Protein AF-A0A4V2UPB2-F1 (afdb_monomer_lite)

Organism: NCBI:txid1773489

Foldseek 3Di:
DPLPDFPLVVLVVQLVVLVVLLVVLVVVLVVLVVVLVVVLVVLDPPPDPVSVVVNVVSVVVSVVVNVVSPSVVSVVSNVLSVVLSVLVVVLLVLLQPDQDLVSSLVVNCVVLCPDPPPPDDDPQLSVLSSQLSVLSNCCNPNDVDSVSSVSNVVSSVSNCVVCVVVVNRD

Sequence (170 aa):
MQKDRHLIQELKDELDWASGETEYVERQLQEIEEGFMARMSELGEDPSSASHIDLEKLNREKRDKQAAHRLNELYALQHRAARRYALLSRAYEIGATYETAEEIASALSQVLHRSADTEKLDAPLRHSVQDLADALFQYFHRHFDDDAEEKLRKAWLEAEATFKDLGRTV

Radius of gyration: 24.43 Å; chains: 1; bounding box: 54×40×68 Å

Secondary structure (DSSP, 8-state):
--TT--HHHHHHHHHHHHHHHHHHHHHHHHHHHHHHHHHHHHH-S---HHHHHHHHHHHHHHHHHHHHT-HHHHHHHHHHHHHHHHHHHHHHHHHHH-SSHHHHHHHHHHHHT-SS-TT---HHHHHHHHHHHHHHHIIIII--SHHHHHHHHHHHHHHHHHHHHTT---

pLDDT: mean 83.22, std 13.33, range [41.0, 96.44]

Structure (mmCIF, N/CA/C/O backbone):
data_AF-A0A4V2UPB2-F1
#
_entry.id   AF-A0A4V2UPB2-F1
#
loop_
_atom_site.group_PDB
_atom_site.id
_atom_site.type_symbol
_atom_site.label_atom_id
_atom_site.label_alt_id
_atom_site.label_comp_id
_atom_site.label_asym_id
_atom_site.label_entity_id
_atom_site.label_seq_id
_atom_site.pdbx_PDB_ins_code
_atom_site.Cartn_x
_atom_site.Cartn_y
_atom_site.Cartn_z
_atom_site.occupancy
_atom_site.B_iso_or_equiv
_atom_site.auth_seq_id
_atom_site.auth_comp_id
_atom_site.auth_asym_id
_atom_site.auth_atom_id
_atom_site.pdbx_PDB_model_num
ATOM 1 N N . MET A 1 1 ? -7.740 -19.277 -3.735 1.00 44.03 1 MET A N 1
ATOM 2 C CA . MET A 1 1 ? -7.365 -18.321 -2.673 1.00 44.03 1 MET A CA 1
ATOM 3 C C . MET A 1 1 ? -6.747 -19.116 -1.548 1.00 44.03 1 MET A C 1
ATOM 5 O O . MET A 1 1 ? -7.373 -20.067 -1.095 1.00 44.03 1 MET A O 1
ATOM 9 N N . GLN A 1 2 ? -5.496 -18.824 -1.208 1.00 45.72 2 GLN A N 1
ATOM 10 C CA . GLN A 1 2 ? -4.779 -19.511 -0.136 1.00 45.72 2 GLN A CA 1
ATOM 11 C C . GLN A 1 2 ? -5.379 -19.031 1.191 1.00 45.72 2 GLN A C 1
ATOM 13 O O . GLN A 1 2 ? -5.376 -17.834 1.443 1.00 45.72 2 GLN A O 1
ATOM 18 N N . LYS A 1 3 ? -5.980 -19.940 1.963 1.00 52.44 3 LYS A N 1
ATOM 19 C CA . LYS A 1 3 ? -6.791 -19.621 3.150 1.00 52.44 3 LYS A CA 1
ATOM 20 C C . LYS A 1 3 ? -5.977 -19.277 4.406 1.00 52.44 3 LYS A C 1
ATOM 22 O O . LYS A 1 3 ? -6.573 -18.849 5.379 1.00 52.44 3 LYS A O 1
ATOM 27 N N . ASP A 1 4 ? -4.649 -19.385 4.347 1.00 57.44 4 ASP A N 1
ATOM 28 C CA . ASP A 1 4 ? -3.804 -19.411 5.550 1.00 57.44 4 ASP A CA 1
ATOM 29 C C . ASP A 1 4 ? -2.838 -18.214 5.657 1.00 57.44 4 ASP A C 1
ATOM 31 O O . ASP A 1 4 ? -1.847 -18.283 6.384 1.00 57.44 4 ASP A O 1
ATOM 35 N N . ARG A 1 5 ? -3.038 -17.136 4.884 1.00 74.62 5 ARG A N 1
ATOM 36 C CA . ARG A 1 5 ? -2.180 -15.942 4.980 1.00 74.62 5 ARG A CA 1
ATOM 37 C C . ARG A 1 5 ? -2.884 -14.830 5.744 1.00 74.62 5 ARG A C 1
ATOM 39 O O . ARG A 1 5 ? -4.018 -14.481 5.430 1.00 74.62 5 ARG A O 1
ATOM 46 N N . HIS A 1 6 ? -2.170 -14.270 6.715 1.00 86.88 6 HIS A N 1
ATOM 47 C CA . HIS A 1 6 ? -2.561 -13.046 7.399 1.00 86.88 6 HIS A CA 1
ATOM 48 C C . HIS A 1 6 ? -2.470 -11.850 6.441 1.00 86.88 6 HIS A C 1
ATOM 50 O O . HIS A 1 6 ? -1.528 -11.746 5.653 1.00 86.88 6 HIS A O 1
ATOM 56 N N . LEU A 1 7 ? -3.399 -10.911 6.556 1.00 88.56 7 LEU A N 1
ATOM 57 C CA . LEU A 1 7 ? -3.526 -9.690 5.767 1.00 88.56 7 LEU A CA 1
ATOM 58 C C . LEU A 1 7 ? -2.219 -8.889 5.724 1.00 88.56 7 LEU A C 1
ATOM 60 O O . LEU A 1 7 ? -1.803 -8.420 4.666 1.00 88.56 7 LEU A O 1
ATOM 64 N N . ILE A 1 8 ? -1.525 -8.767 6.859 1.00 90.81 8 ILE A N 1
ATOM 65 C CA . ILE A 1 8 ? -0.239 -8.059 6.910 1.00 90.81 8 ILE A CA 1
ATOM 66 C C . ILE A 1 8 ? 0.841 -8.732 6.051 1.00 90.81 8 ILE A C 1
ATOM 68 O O . ILE A 1 8 ? 1.657 -8.041 5.441 1.00 90.81 8 ILE A O 1
ATOM 72 N N . GLN A 1 9 ? 0.819 -10.065 5.947 1.00 91.38 9 GLN A N 1
ATOM 73 C CA . GLN A 1 9 ? 1.731 -10.804 5.078 1.00 91.38 9 GLN A CA 1
ATOM 74 C C . GLN A 1 9 ? 1.376 -10.587 3.605 1.00 91.38 9 GLN A C 1
ATOM 76 O O . GLN A 1 9 ? 2.277 -10.417 2.793 1.00 91.38 9 GLN A O 1
ATOM 81 N N . GLU A 1 10 ? 0.088 -10.528 3.257 1.00 90.44 10 GLU A N 1
ATOM 82 C CA . GLU A 1 10 ? -0.355 -10.250 1.883 1.00 90.44 10 GLU A CA 1
ATOM 83 C C . GLU A 1 10 ? 0.144 -8.884 1.389 1.00 90.44 10 GLU A C 1
ATOM 85 O O . GLU A 1 10 ? 0.694 -8.780 0.294 1.00 90.44 10 GLU A O 1
ATOM 90 N N . LEU A 1 11 ? 0.016 -7.843 2.216 1.00 90.69 11 LEU A N 1
ATOM 91 C CA . LEU A 1 11 ? 0.493 -6.497 1.883 1.00 90.69 11 LEU A CA 1
ATOM 92 C C . LEU A 1 11 ? 2.020 -6.391 1.860 1.00 90.69 11 LEU A C 1
ATOM 94 O O . LEU A 1 11 ? 2.567 -5.617 1.072 1.00 90.69 11 LEU A O 1
ATOM 98 N N . LYS A 1 12 ? 2.718 -7.175 2.689 1.00 92.75 12 LYS A N 1
ATOM 99 C CA . LYS A 1 12 ? 4.175 -7.293 2.607 1.00 92.75 12 LYS A CA 1
ATOM 100 C C . LYS A 1 12 ? 4.597 -7.940 1.288 1.00 92.75 12 LYS A C 1
ATOM 102 O O . LYS A 1 12 ? 5.478 -7.415 0.617 1.00 92.75 12 LYS A O 1
ATOM 107 N N . ASP A 1 13 ? 3.958 -9.046 0.913 1.00 93.25 13 ASP A N 1
ATOM 108 C CA . ASP A 1 13 ? 4.247 -9.761 -0.331 1.00 93.25 13 ASP A CA 1
ATOM 109 C C . ASP A 1 13 ? 3.997 -8.856 -1.554 1.00 93.25 13 ASP A C 1
ATOM 111 O O . ASP A 1 13 ? 4.779 -8.871 -2.503 1.00 93.25 13 ASP A O 1
ATOM 115 N N . GLU A 1 14 ? 2.947 -8.026 -1.521 1.00 90.50 14 GLU A N 1
ATOM 116 C CA . GLU A 1 14 ? 2.667 -7.018 -2.555 1.00 90.50 14 GLU A CA 1
ATOM 117 C C . GLU A 1 14 ? 3.791 -5.972 -2.660 1.00 90.50 14 GLU A C 1
ATOM 119 O O . GLU A 1 14 ? 4.233 -5.650 -3.765 1.00 90.50 14 GLU A O 1
ATOM 124 N N . LEU A 1 15 ? 4.282 -5.461 -1.525 1.00 93.88 15 LEU A N 1
ATOM 125 C CA . LEU A 1 15 ? 5.393 -4.506 -1.478 1.00 93.88 15 LEU A CA 1
ATOM 126 C C . LEU A 1 15 ? 6.710 -5.119 -1.972 1.00 93.88 15 LEU A C 1
ATOM 128 O O . LEU A 1 15 ? 7.427 -4.484 -2.751 1.00 93.88 15 LEU A O 1
ATOM 132 N N . ASP A 1 16 ? 7.027 -6.334 -1.529 1.00 93.94 16 ASP A N 1
ATOM 133 C CA . ASP A 1 16 ? 8.233 -7.050 -1.941 1.00 93.94 16 ASP A CA 1
ATOM 134 C C . ASP A 1 16 ? 8.204 -7.312 -3.452 1.00 93.94 16 ASP A C 1
ATOM 136 O O . ASP A 1 16 ? 9.19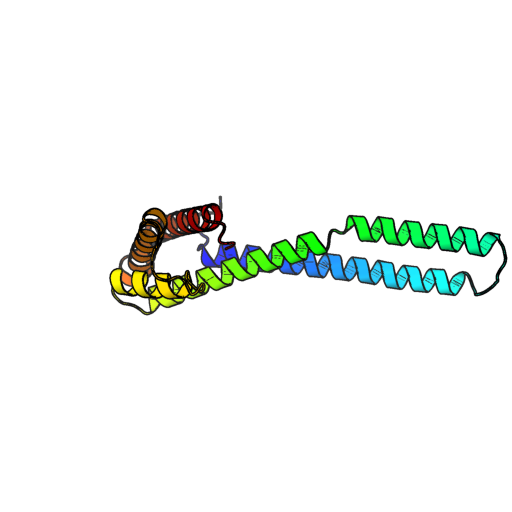1 -7.065 -4.145 1.00 93.94 16 ASP A O 1
ATOM 140 N N . TRP A 1 17 ? 7.055 -7.748 -3.980 1.00 94.75 17 TRP A N 1
ATOM 141 C CA . TRP A 1 17 ? 6.876 -7.966 -5.412 1.00 94.75 17 TRP A CA 1
ATOM 142 C C . TRP A 1 17 ? 7.034 -6.666 -6.211 1.00 94.75 17 TRP A C 1
ATOM 144 O O . TRP A 1 17 ? 7.807 -6.633 -7.166 1.00 94.75 17 TRP A O 1
ATOM 154 N N . ALA A 1 18 ? 6.367 -5.581 -5.800 1.00 90.12 18 ALA A N 1
ATOM 155 C CA . ALA A 1 18 ? 6.470 -4.296 -6.490 1.00 90.12 18 ALA A CA 1
ATOM 156 C C . ALA A 1 18 ? 7.903 -3.737 -6.468 1.00 90.12 18 ALA A C 1
ATOM 158 O O . ALA A 1 18 ? 8.356 -3.173 -7.459 1.00 90.12 18 ALA A O 1
ATOM 159 N N . SER A 1 19 ? 8.629 -3.918 -5.361 1.00 90.56 19 SER A N 1
ATOM 160 C CA . SER A 1 19 ? 10.029 -3.491 -5.251 1.00 90.56 19 SER A CA 1
ATOM 161 C C . SER A 1 19 ? 10.945 -4.325 -6.147 1.00 90.56 19 SER A C 1
ATOM 163 O O . SER A 1 19 ? 11.758 -3.759 -6.873 1.00 90.56 19 SER A O 1
ATOM 165 N N . GLY A 1 20 ? 10.770 -5.650 -6.166 1.00 92.62 20 GLY A N 1
ATOM 166 C CA . GLY A 1 20 ? 11.548 -6.539 -7.029 1.00 92.62 20 GLY A CA 1
ATOM 167 C C . GLY A 1 20 ? 11.329 -6.276 -8.522 1.00 92.62 20 GLY A C 1
ATOM 168 O O . GLY A 1 20 ? 12.278 -6.340 -9.301 1.00 92.62 20 GLY A O 1
ATOM 169 N N . GLU A 1 21 ? 10.104 -5.930 -8.927 1.00 90.69 21 GLU A N 1
ATOM 170 C CA . GLU A 1 21 ? 9.802 -5.570 -10.317 1.00 90.69 21 GLU A CA 1
ATOM 171 C C . GLU A 1 21 ? 10.460 -4.239 -10.716 1.00 90.69 21 GLU A C 1
ATOM 173 O O . GLU A 1 21 ? 11.042 -4.137 -11.799 1.00 90.69 21 GLU A O 1
ATOM 178 N N . THR A 1 22 ? 10.439 -3.235 -9.830 1.00 89.56 22 THR A N 1
ATOM 179 C CA . THR A 1 22 ? 11.164 -1.972 -10.041 1.00 89.56 22 THR A CA 1
ATOM 180 C C . THR A 1 22 ? 12.662 -2.224 -10.213 1.00 89.56 22 THR A C 1
ATOM 182 O O . THR A 1 22 ? 13.232 -1.798 -11.215 1.00 89.56 22 THR A O 1
ATOM 185 N N . GLU A 1 23 ? 13.291 -2.967 -9.297 1.00 91.75 23 GLU A N 1
ATOM 186 C CA . GLU A 1 23 ? 14.725 -3.292 -9.361 1.00 91.75 23 GLU A CA 1
ATOM 187 C C . GLU A 1 23 ? 15.087 -4.065 -10.639 1.00 91.75 23 GLU A C 1
ATOM 189 O O . GLU A 1 23 ? 16.110 -3.806 -11.280 1.00 91.75 23 GLU A O 1
ATOM 194 N N . TYR A 1 24 ? 14.237 -5.014 -11.042 1.00 90.69 24 TYR A N 1
ATOM 195 C CA . TYR A 1 24 ? 14.423 -5.773 -12.275 1.00 90.69 24 TYR A CA 1
ATOM 196 C C . TYR A 1 24 ? 14.460 -4.853 -13.499 1.00 90.69 24 TYR A C 1
ATOM 198 O O . TYR A 1 24 ? 15.356 -4.979 -14.340 1.00 90.69 24 TYR A O 1
ATOM 206 N N . VAL A 1 25 ? 13.516 -3.916 -13.588 1.00 88.31 25 VAL A N 1
ATOM 207 C CA . VAL A 1 25 ? 13.420 -2.979 -14.708 1.00 88.31 25 VAL A CA 1
ATOM 208 C C . VAL A 1 25 ? 14.530 -1.929 -14.681 1.00 88.31 25 VAL A C 1
ATOM 210 O O . VAL A 1 25 ? 15.086 -1.617 -15.735 1.00 88.31 25 VAL A O 1
ATOM 213 N N . GLU A 1 26 ? 14.905 -1.417 -13.509 1.00 88.62 26 GLU A N 1
ATOM 214 C CA . GLU A 1 26 ? 16.058 -0.521 -13.354 1.00 88.62 26 GLU A CA 1
ATOM 215 C C . GLU A 1 26 ? 17.333 -1.163 -13.908 1.00 88.62 26 GLU A C 1
ATOM 217 O O . GLU A 1 26 ? 18.048 -0.543 -14.699 1.00 88.62 26 GLU A O 1
ATOM 222 N N . ARG A 1 27 ? 17.573 -2.439 -13.582 1.00 91.50 27 ARG A N 1
ATOM 223 C CA . ARG A 1 27 ? 18.716 -3.186 -14.114 1.00 91.50 27 ARG A CA 1
ATOM 224 C C . ARG A 1 27 ? 18.660 -3.322 -15.636 1.00 91.50 27 ARG A C 1
ATOM 226 O O . ARG A 1 27 ? 19.677 -3.126 -16.293 1.00 91.50 27 ARG A O 1
ATOM 233 N N . GLN A 1 28 ? 17.494 -3.604 -16.217 1.00 88.81 28 GLN A N 1
ATOM 234 C CA . GLN A 1 28 ? 17.357 -3.679 -17.680 1.00 88.81 28 GLN A CA 1
ATOM 235 C C . GLN A 1 28 ? 17.633 -2.337 -18.363 1.00 88.81 28 GLN A C 1
ATOM 237 O O . GLN A 1 28 ? 18.268 -2.291 -19.417 1.00 88.81 28 GLN A O 1
ATOM 242 N N . LEU A 1 29 ? 17.192 -1.231 -17.762 1.00 87.75 29 LEU A N 1
ATOM 243 C CA . LEU A 1 29 ? 17.486 0.108 -18.266 1.00 87.75 29 LEU A CA 1
ATOM 244 C C . LEU A 1 29 ? 18.978 0.426 -18.181 1.00 87.75 29 LEU A C 1
ATOM 246 O O . LEU A 1 29 ? 19.524 0.994 -19.128 1.00 87.75 29 LEU A O 1
ATOM 250 N N . GLN A 1 30 ? 19.642 0.016 -17.101 1.00 89.94 30 GLN A N 1
ATOM 251 C CA . GLN A 1 30 ? 21.090 0.137 -16.971 1.00 89.94 30 GLN A CA 1
ATOM 252 C C . GLN A 1 30 ? 21.823 -0.667 -18.056 1.00 89.94 30 GLN A C 1
ATOM 254 O O . GLN A 1 30 ? 22.695 -0.120 -18.726 1.00 89.94 30 GLN A O 1
ATOM 259 N N . GLU A 1 31 ? 21.431 -1.918 -18.306 1.00 90.88 31 GLU A N 1
ATOM 260 C CA . GLU A 1 31 ? 22.007 -2.748 -19.377 1.00 90.88 31 GLU A CA 1
ATOM 261 C C . GLU A 1 31 ? 21.815 -2.113 -20.769 1.00 90.88 31 GLU A C 1
ATOM 263 O O . GLU A 1 31 ? 22.710 -2.164 -21.619 1.00 90.88 31 GLU A O 1
ATOM 268 N N . ILE A 1 32 ? 20.666 -1.469 -21.013 1.00 87.00 32 ILE A N 1
ATOM 269 C CA . ILE A 1 32 ? 20.410 -0.714 -22.249 1.00 87.00 32 ILE A CA 1
ATOM 270 C C . ILE A 1 32 ? 21.355 0.487 -22.365 1.00 87.00 32 ILE A C 1
ATOM 272 O O . ILE A 1 32 ? 21.881 0.733 -23.452 1.00 87.00 32 ILE A O 1
ATOM 276 N N . GLU A 1 33 ? 21.564 1.237 -21.282 1.00 86.88 33 GLU A N 1
ATOM 277 C CA . GLU A 1 33 ? 22.469 2.392 -21.250 1.00 86.88 33 GLU A CA 1
ATOM 278 C C . GLU A 1 33 ? 23.927 1.983 -21.479 1.00 86.88 33 GLU A C 1
ATOM 280 O O . GLU A 1 33 ? 24.614 2.577 -22.311 1.00 86.88 33 GLU A O 1
ATOM 285 N N . GLU A 1 34 ? 24.389 0.930 -20.807 1.00 89.69 34 GLU A N 1
ATOM 286 C CA . GLU A 1 34 ? 25.737 0.383 -20.978 1.00 89.69 34 GLU A CA 1
ATOM 287 C C . GLU A 1 34 ? 25.956 -0.121 -22.411 1.00 89.69 34 GLU A C 1
ATOM 289 O O . GLU A 1 34 ? 26.941 0.242 -23.059 1.00 89.69 34 GLU A O 1
ATOM 294 N N . GLY A 1 35 ? 25.002 -0.883 -22.959 1.00 86.81 35 GLY A N 1
ATOM 295 C CA . GLY A 1 35 ? 25.059 -1.358 -24.342 1.00 86.81 35 GLY A CA 1
ATOM 296 C C . GLY A 1 35 ? 25.002 -0.227 -25.373 1.00 86.81 35 GLY A C 1
ATOM 297 O O . GLY A 1 35 ? 25.644 -0.308 -26.423 1.00 86.81 35 GLY A O 1
ATOM 298 N N . PHE A 1 36 ? 24.264 0.846 -25.083 1.00 86.00 36 PHE A N 1
ATOM 299 C CA . PHE A 1 36 ? 24.223 2.045 -25.916 1.00 86.00 36 PHE A CA 1
ATOM 300 C C . PHE A 1 36 ? 25.562 2.789 -25.903 1.00 86.00 36 PHE A C 1
ATOM 302 O O . PHE A 1 36 ? 26.071 3.127 -26.970 1.00 86.00 36 PHE A O 1
ATOM 309 N N . MET A 1 37 ? 26.161 2.998 -24.726 1.00 83.44 37 MET A N 1
ATOM 310 C CA . MET A 1 37 ? 27.473 3.640 -24.595 1.00 83.44 37 MET A CA 1
ATOM 311 C C . MET A 1 37 ? 28.577 2.840 -25.292 1.00 83.44 37 MET A C 1
ATOM 313 O O . MET A 1 37 ? 29.391 3.430 -26.002 1.00 83.44 37 MET A O 1
ATOM 317 N N . ALA A 1 38 ? 28.565 1.510 -25.170 1.00 86.56 38 ALA A N 1
ATOM 318 C CA . ALA A 1 38 ? 29.507 0.640 -25.872 1.00 86.56 38 ALA A CA 1
ATOM 319 C C . ALA A 1 38 ? 29.406 0.806 -27.399 1.00 86.56 38 ALA A C 1
ATOM 321 O O . ALA A 1 38 ? 30.403 1.092 -28.058 1.00 86.56 38 ALA A O 1
ATOM 322 N N . ARG A 1 39 ? 28.189 0.737 -27.958 1.00 83.94 39 ARG A N 1
ATOM 323 C CA . ARG A 1 39 ? 27.956 0.920 -29.404 1.00 83.94 39 ARG A CA 1
ATOM 324 C C . ARG A 1 39 ? 28.290 2.328 -29.893 1.00 83.94 39 ARG A C 1
ATOM 326 O O . ARG A 1 39 ? 28.775 2.490 -31.007 1.00 83.94 39 ARG A O 1
ATOM 333 N N . MET A 1 40 ? 28.040 3.352 -29.077 1.00 82.75 40 MET A N 1
ATOM 334 C CA . MET A 1 40 ? 28.418 4.727 -29.407 1.00 82.75 40 MET A CA 1
ATOM 335 C C . MET A 1 40 ? 29.942 4.885 -29.470 1.00 82.75 40 MET A C 1
ATOM 337 O O . MET A 1 40 ? 30.448 5.542 -30.373 1.00 82.75 40 MET A O 1
ATOM 341 N N . SER A 1 41 ? 30.675 4.238 -28.558 1.00 81.31 41 SER A N 1
ATOM 342 C CA . SER A 1 41 ? 32.142 4.229 -28.569 1.00 81.31 41 SER A CA 1
ATOM 343 C C . SER A 1 41 ? 32.724 3.505 -29.788 1.00 81.31 41 SER A C 1
ATOM 345 O O . SER A 1 41 ? 33.816 3.860 -30.226 1.00 81.31 41 SER A O 1
ATOM 347 N N . GLU A 1 42 ? 32.029 2.502 -30.330 1.00 81.06 42 GLU A N 1
ATOM 348 C CA . GLU A 1 42 ? 32.439 1.772 -31.540 1.00 81.06 42 GLU A CA 1
ATOM 349 C C . GLU A 1 42 ? 32.237 2.586 -32.828 1.00 81.06 42 GLU A C 1
ATOM 351 O O . GLU A 1 42 ? 32.990 2.412 -33.785 1.00 81.06 42 GLU A O 1
ATOM 356 N N . LEU A 1 43 ? 31.248 3.488 -32.855 1.00 74.56 43 LEU A N 1
ATOM 357 C CA . LEU A 1 43 ? 30.933 4.330 -34.017 1.00 74.56 43 LEU A CA 1
ATOM 358 C C . LEU A 1 43 ? 31.979 5.433 -34.282 1.00 74.56 43 LEU A C 1
ATOM 360 O O . LEU A 1 43 ? 32.068 5.914 -35.410 1.00 74.56 43 LEU A O 1
ATOM 364 N N . GLY A 1 44 ? 32.796 5.799 -33.286 1.00 64.56 44 GLY A N 1
ATOM 365 C CA . GLY A 1 44 ? 33.809 6.859 -33.395 1.00 64.56 44 GLY A CA 1
ATOM 366 C C . GLY A 1 44 ? 33.226 8.272 -33.593 1.00 64.56 44 GLY A C 1
ATOM 367 O O . GLY A 1 44 ? 32.036 8.450 -33.829 1.00 64.56 44 GLY A O 1
ATOM 368 N N . GLU A 1 45 ? 34.066 9.310 -33.500 1.00 63.12 45 GLU A N 1
ATOM 369 C CA . GLU A 1 45 ? 33.667 10.720 -33.714 1.00 63.12 45 GLU A CA 1
ATOM 370 C C . GLU A 1 45 ? 33.693 11.149 -35.200 1.00 63.12 45 GLU A C 1
ATOM 372 O O . GLU A 1 45 ? 33.726 12.342 -35.503 1.00 63.12 45 GLU A O 1
ATOM 377 N N . ASP A 1 46 ? 33.730 10.207 -36.150 1.00 61.09 46 ASP A N 1
ATOM 378 C CA . ASP A 1 46 ? 33.912 10.530 -37.571 1.00 61.09 46 ASP A CA 1
ATOM 379 C C . ASP A 1 46 ? 32.643 11.217 -38.132 1.00 61.09 46 ASP A C 1
ATOM 381 O O . ASP A 1 46 ? 31.581 10.588 -38.160 1.00 61.09 46 ASP A O 1
ATOM 385 N N . PRO A 1 47 ? 32.687 12.489 -38.581 1.00 54.66 47 PRO A N 1
ATOM 386 C CA . PRO A 1 47 ? 31.495 13.278 -38.908 1.00 54.66 47 PRO A CA 1
ATOM 387 C C . PRO A 1 47 ? 30.905 12.979 -40.300 1.00 54.66 47 PRO A C 1
ATOM 389 O O . PRO A 1 47 ? 30.255 13.830 -40.914 1.00 54.66 47 PRO A O 1
ATOM 392 N N . SER A 1 48 ? 31.121 11.774 -40.832 1.00 61.94 48 SER A N 1
ATOM 393 C CA . SER A 1 48 ? 30.511 11.344 -42.091 1.00 61.94 48 SER A CA 1
ATOM 394 C C . SER A 1 48 ? 28.972 11.293 -41.990 1.00 61.94 48 SER A C 1
ATOM 396 O O . SER A 1 48 ? 28.392 11.006 -40.946 1.00 61.94 48 SER A O 1
ATOM 398 N N . SER A 1 49 ? 28.258 11.543 -43.092 1.00 58.75 49 SER A N 1
ATOM 399 C CA . SER A 1 49 ? 26.781 11.481 -43.084 1.00 58.75 49 SER A CA 1
ATOM 400 C C . SER A 1 49 ? 26.212 10.096 -42.715 1.00 58.75 49 SER A C 1
ATOM 402 O O . SER A 1 49 ? 25.097 10.016 -42.204 1.00 58.75 49 SER A O 1
ATOM 404 N N . ALA A 1 50 ? 26.977 9.016 -42.928 1.00 61.38 50 ALA A N 1
ATOM 405 C CA . ALA A 1 50 ? 26.574 7.650 -42.593 1.00 61.38 50 ALA A CA 1
ATOM 406 C C . ALA A 1 50 ? 26.593 7.395 -41.074 1.00 61.38 50 ALA A C 1
ATOM 408 O O . ALA A 1 50 ? 25.614 6.888 -40.531 1.00 61.38 50 ALA A O 1
ATOM 409 N N . SER A 1 51 ? 27.640 7.848 -40.376 1.00 64.69 51 SER A N 1
ATOM 410 C CA . SER A 1 51 ? 27.746 7.751 -38.912 1.00 64.69 51 SER A CA 1
ATOM 411 C C . SER A 1 51 ? 26.654 8.552 -38.201 1.00 64.69 51 SER A C 1
ATOM 413 O O . SER A 1 51 ? 26.148 8.117 -37.169 1.00 64.69 51 SER A O 1
ATOM 415 N N . HIS A 1 52 ? 26.201 9.670 -38.779 1.00 65.44 52 HIS A N 1
ATOM 416 C CA . HIS A 1 52 ? 25.099 10.454 -38.215 1.00 65.44 52 HIS A CA 1
ATOM 417 C C . HIS A 1 52 ? 23.734 9.736 -38.299 1.00 65.44 52 HIS A C 1
ATOM 419 O O . HIS A 1 52 ? 22.945 9.813 -37.352 1.00 65.44 52 HIS A O 1
ATOM 425 N N . ILE A 1 53 ? 23.461 9.015 -39.396 1.00 71.38 53 ILE A N 1
ATOM 426 C CA . ILE A 1 53 ? 22.233 8.215 -39.574 1.00 71.38 53 ILE A CA 1
ATOM 427 C C . ILE A 1 53 ? 22.218 7.024 -38.605 1.00 71.38 53 ILE A C 1
ATOM 429 O O . ILE A 1 53 ? 21.185 6.728 -37.997 1.00 71.38 53 ILE A O 1
ATOM 433 N N . ASP A 1 54 ? 23.365 6.373 -38.408 1.00 77.81 54 ASP A N 1
ATOM 434 C CA . ASP A 1 54 ? 23.494 5.250 -37.475 1.00 77.81 54 ASP A CA 1
ATOM 435 C C . ASP A 1 54 ? 23.305 5.686 -36.012 1.00 77.81 54 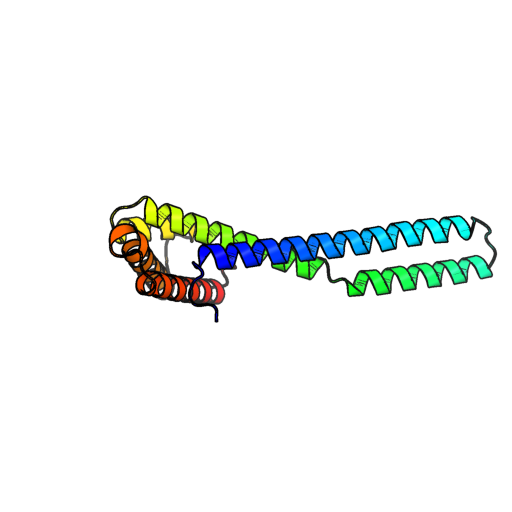ASP A C 1
ATOM 437 O O . ASP A 1 54 ? 22.653 4.984 -35.233 1.00 77.81 54 ASP A O 1
ATOM 441 N N . LEU A 1 55 ? 23.762 6.888 -35.648 1.00 78.62 55 LEU A N 1
ATOM 442 C CA . LEU A 1 55 ? 23.574 7.470 -34.313 1.00 78.62 55 LEU A CA 1
ATOM 443 C C . LEU A 1 55 ? 22.110 7.850 -34.035 1.00 78.62 55 LEU A C 1
ATOM 445 O O . LEU A 1 55 ? 21.604 7.638 -32.929 1.00 78.62 55 LEU A O 1
ATOM 449 N N . GLU A 1 56 ? 21.391 8.381 -35.029 1.00 82.06 56 GLU A N 1
ATOM 450 C CA . GLU A 1 56 ? 19.950 8.642 -34.910 1.00 82.06 56 GLU A CA 1
ATOM 451 C C . GLU A 1 56 ? 19.145 7.349 -34.758 1.00 82.06 56 GLU A C 1
ATOM 453 O O . GLU A 1 56 ? 18.227 7.280 -33.931 1.00 82.06 56 GLU A O 1
ATOM 458 N N . LYS A 1 57 ? 19.500 6.309 -35.519 1.00 84.75 57 LYS A N 1
ATOM 459 C CA . LYS A 1 57 ? 18.872 4.990 -35.415 1.00 84.75 57 LYS A CA 1
ATOM 460 C C . LYS A 1 57 ? 19.111 4.374 -34.038 1.00 84.75 57 LYS A C 1
ATOM 462 O O . LYS A 1 57 ? 18.156 3.938 -33.400 1.00 84.75 57 LYS A O 1
ATOM 467 N N . LEU A 1 58 ? 20.348 4.414 -33.544 1.00 82.38 58 LEU A N 1
ATOM 468 C CA . LEU A 1 58 ? 20.710 3.892 -32.228 1.00 82.38 58 LEU A CA 1
ATOM 469 C C . LEU A 1 58 ? 19.980 4.638 -31.094 1.00 82.38 58 LEU A C 1
ATOM 471 O O . LEU A 1 58 ? 19.474 4.013 -30.161 1.00 82.38 58 LEU A O 1
ATOM 475 N N . ASN A 1 59 ? 19.854 5.966 -31.193 1.00 84.31 59 ASN A N 1
ATOM 476 C CA . ASN A 1 59 ? 19.074 6.771 -30.246 1.00 84.31 59 ASN A CA 1
ATOM 477 C C . ASN A 1 59 ? 17.584 6.415 -30.255 1.00 84.31 59 ASN A C 1
ATOM 479 O O . ASN A 1 59 ? 16.946 6.393 -29.200 1.00 84.31 59 ASN A O 1
ATOM 483 N N . ARG A 1 60 ? 17.018 6.142 -31.434 1.00 87.06 60 ARG A N 1
ATOM 484 C CA . ARG A 1 60 ? 15.624 5.712 -31.559 1.00 87.06 60 ARG A CA 1
ATOM 485 C C . ARG A 1 60 ? 15.416 4.342 -30.921 1.00 87.06 60 ARG A C 1
ATOM 487 O O . ARG A 1 60 ? 14.537 4.209 -30.080 1.00 87.06 60 ARG A O 1
ATOM 494 N N . GLU A 1 61 ? 16.283 3.375 -31.221 1.00 84.06 61 GLU A N 1
ATOM 495 C CA . GLU A 1 61 ? 16.246 2.041 -30.609 1.00 84.06 61 GLU A CA 1
ATOM 496 C C . GLU A 1 61 ? 16.352 2.100 -29.078 1.00 84.06 61 GLU A C 1
ATOM 498 O O . GLU A 1 61 ? 15.635 1.379 -28.383 1.00 84.06 61 GLU A O 1
ATOM 503 N N . LYS A 1 62 ? 17.213 2.974 -28.538 1.00 84.19 62 LYS A N 1
ATOM 504 C CA . LYS A 1 62 ? 17.310 3.222 -27.094 1.00 84.19 62 LYS A CA 1
ATOM 505 C C . LYS A 1 62 ? 15.992 3.760 -26.532 1.00 84.19 62 LYS A C 1
ATOM 507 O O . LYS A 1 62 ? 15.480 3.200 -25.567 1.00 84.19 62 LYS A O 1
ATOM 512 N N . ARG A 1 63 ? 15.431 4.816 -27.131 1.00 84.44 63 ARG A N 1
ATOM 513 C CA . ARG A 1 63 ? 14.173 5.428 -26.667 1.00 84.44 63 ARG A CA 1
ATOM 514 C C . ARG A 1 63 ? 13.003 4.451 -26.715 1.00 84.44 63 ARG A C 1
ATOM 516 O O . ARG A 1 63 ? 12.241 4.399 -25.757 1.00 84.44 63 ARG A O 1
ATOM 523 N N . ASP A 1 64 ? 12.894 3.662 -27.779 1.00 86.19 64 ASP A N 1
ATOM 524 C CA . ASP A 1 64 ? 11.820 2.679 -27.940 1.00 86.19 64 ASP A CA 1
ATOM 525 C C . ASP A 1 64 ? 11.909 1.581 -26.870 1.00 86.19 64 ASP A C 1
ATOM 527 O O . ASP A 1 64 ? 10.899 1.216 -26.265 1.00 86.19 64 ASP A O 1
ATOM 531 N N . LYS A 1 65 ? 13.125 1.106 -26.564 1.00 80.31 65 LYS A N 1
ATOM 532 C CA . LYS A 1 65 ? 13.353 0.148 -25.473 1.00 80.31 65 LYS A CA 1
ATOM 533 C C . LYS A 1 65 ? 13.040 0.760 -24.109 1.00 80.31 65 LYS A C 1
ATOM 535 O O . LYS A 1 65 ? 12.302 0.161 -23.340 1.00 80.31 65 LYS A O 1
ATOM 540 N N . GLN A 1 66 ? 13.524 1.969 -23.822 1.00 81.25 66 GLN A N 1
ATOM 541 C CA . GLN A 1 66 ? 13.261 2.655 -22.550 1.00 81.25 66 GLN A CA 1
ATOM 542 C C . GLN A 1 66 ? 11.768 2.945 -22.334 1.00 81.25 66 GLN A C 1
ATOM 544 O O . GLN A 1 66 ? 11.257 2.763 -21.230 1.00 81.25 66 GLN A O 1
ATOM 549 N N . ALA A 1 67 ? 11.045 3.337 -23.386 1.00 80.62 67 ALA A N 1
ATOM 550 C CA . ALA A 1 67 ? 9.606 3.583 -23.322 1.00 80.62 67 ALA A CA 1
ATOM 551 C C . ALA A 1 67 ? 8.798 2.313 -22.999 1.00 80.62 67 ALA A C 1
ATOM 553 O O . ALA A 1 67 ? 7.756 2.401 -22.349 1.00 80.62 67 ALA A O 1
ATOM 554 N N . ALA A 1 68 ? 9.280 1.133 -23.400 1.00 81.19 68 ALA A N 1
ATOM 555 C CA . ALA A 1 68 ? 8.616 -0.138 -23.117 1.00 81.19 68 ALA A CA 1
ATOM 556 C C . ALA A 1 68 ? 8.642 -0.526 -21.626 1.00 81.19 68 ALA A C 1
ATOM 558 O O . ALA A 1 68 ? 7.761 -1.255 -21.176 1.00 81.19 68 ALA A O 1
ATOM 559 N N . HIS A 1 69 ? 9.605 -0.014 -20.856 1.00 80.12 69 HIS A N 1
ATOM 560 C CA . HIS A 1 69 ? 9.846 -0.421 -19.469 1.00 80.12 69 HIS A CA 1
ATOM 561 C C . HIS A 1 69 ? 8.939 0.251 -18.425 1.00 80.12 69 HIS A C 1
ATOM 563 O O . HIS A 1 69 ? 8.924 -0.182 -17.280 1.00 80.12 69 HIS A O 1
ATOM 569 N N . ARG A 1 70 ? 8.161 1.283 -18.792 1.00 84.62 70 ARG A N 1
ATOM 570 C CA . ARG A 1 70 ? 7.137 1.933 -17.937 1.00 84.62 70 ARG A CA 1
ATOM 571 C C . ARG A 1 70 ? 7.554 2.194 -16.475 1.00 84.62 70 ARG A C 1
ATOM 573 O O . ARG A 1 70 ? 6.724 2.137 -15.572 1.00 84.62 70 ARG A O 1
ATOM 580 N N . LEU A 1 71 ? 8.818 2.542 -16.235 1.00 82.56 71 LEU A N 1
ATOM 581 C CA . LEU A 1 71 ? 9.399 2.654 -14.890 1.00 82.56 71 LEU A CA 1
ATOM 582 C C . LEU A 1 71 ? 8.605 3.583 -13.945 1.00 82.56 71 LEU A C 1
ATOM 584 O O . LEU A 1 71 ? 8.438 3.287 -12.767 1.00 82.56 71 LEU A O 1
ATOM 588 N N . ASN A 1 72 ? 8.033 4.669 -14.471 1.00 84.31 72 ASN A N 1
ATOM 589 C CA . ASN A 1 72 ? 7.186 5.576 -13.688 1.00 84.31 72 ASN A CA 1
ATOM 590 C C . ASN A 1 72 ? 5.918 4.898 -13.135 1.00 84.31 72 ASN A C 1
ATOM 592 O O . ASN A 1 72 ? 5.478 5.228 -12.035 1.00 84.31 72 ASN A O 1
ATOM 596 N N . GLU A 1 73 ? 5.322 3.965 -13.883 1.00 87.75 73 GLU A N 1
ATOM 597 C CA . GLU A 1 73 ? 4.159 3.196 -13.423 1.00 87.75 73 GLU A CA 1
ATOM 598 C C . GLU A 1 73 ? 4.563 2.231 -12.301 1.00 87.75 73 GLU A C 1
ATOM 600 O O . GLU A 1 73 ? 3.830 2.099 -11.321 1.00 87.75 73 GLU A O 1
ATOM 605 N N . LEU A 1 74 ? 5.751 1.623 -12.404 1.00 87.50 74 LEU A N 1
ATOM 606 C CA . LEU A 1 74 ? 6.301 0.734 -11.377 1.00 87.50 74 LEU A CA 1
ATOM 607 C C . LEU A 1 74 ? 6.627 1.482 -10.082 1.00 87.50 74 LEU A C 1
ATOM 609 O O . LEU A 1 74 ? 6.191 1.053 -9.017 1.00 87.50 74 LEU A O 1
ATOM 613 N N . TYR A 1 75 ? 7.261 2.657 -10.149 1.00 87.25 75 TYR A N 1
ATOM 614 C CA . TYR A 1 75 ? 7.460 3.484 -8.953 1.00 87.25 75 TYR A CA 1
ATOM 615 C C . TYR A 1 75 ? 6.139 3.913 -8.313 1.00 87.25 75 TYR A C 1
ATOM 617 O O . TYR A 1 75 ? 6.017 3.913 -7.088 1.00 87.25 75 TYR A O 1
ATOM 625 N N . ALA A 1 76 ? 5.128 4.262 -9.115 1.00 87.62 76 ALA A N 1
ATOM 626 C CA . ALA A 1 76 ? 3.810 4.604 -8.586 1.00 87.62 76 ALA A CA 1
ATOM 627 C C . ALA A 1 76 ? 3.149 3.406 -7.879 1.00 87.62 76 ALA A C 1
ATOM 629 O O . ALA A 1 76 ? 2.503 3.579 -6.841 1.00 87.62 76 ALA A O 1
ATOM 630 N N . LEU A 1 77 ? 3.328 2.197 -8.419 1.00 89.06 77 LEU A N 1
ATOM 631 C CA . LEU A 1 77 ? 2.849 0.949 -7.832 1.00 89.06 77 LEU A CA 1
ATOM 632 C C . LEU A 1 77 ? 3.573 0.629 -6.521 1.00 89.06 77 LEU A C 1
ATOM 634 O O . LEU A 1 77 ? 2.913 0.423 -5.503 1.00 89.06 77 LEU A O 1
ATOM 638 N N . GLN A 1 78 ? 4.905 0.675 -6.521 1.00 89.81 78 GLN A N 1
ATOM 639 C CA . GLN A 1 78 ? 5.738 0.467 -5.337 1.00 89.81 78 GLN A CA 1
ATOM 640 C C . GLN A 1 78 ? 5.402 1.472 -4.234 1.00 89.81 78 GLN A C 1
ATOM 642 O O . GLN A 1 78 ? 5.206 1.090 -3.082 1.00 89.81 78 GLN A O 1
ATOM 647 N N . HIS A 1 79 ? 5.257 2.753 -4.580 1.00 89.00 79 HIS A N 1
ATOM 648 C CA . HIS A 1 79 ? 4.871 3.791 -3.629 1.00 89.00 79 HIS A CA 1
ATOM 649 C C . HIS A 1 79 ? 3.495 3.511 -3.007 1.00 89.00 79 HIS A C 1
ATOM 651 O O . HIS A 1 79 ? 3.315 3.675 -1.799 1.00 89.00 79 HIS A O 1
ATOM 657 N N . ARG A 1 80 ? 2.514 3.067 -3.806 1.00 88.69 80 ARG A N 1
ATOM 658 C CA . ARG A 1 80 ? 1.188 2.687 -3.296 1.00 88.69 80 ARG A CA 1
ATOM 659 C C . ARG A 1 80 ? 1.273 1.479 -2.362 1.00 88.69 80 ARG A C 1
ATOM 661 O O . ARG A 1 80 ? 0.727 1.545 -1.265 1.00 88.69 80 ARG A O 1
ATOM 668 N N . ALA A 1 81 ? 1.971 0.417 -2.760 1.00 89.31 81 ALA A N 1
ATOM 669 C CA . ALA A 1 81 ? 2.145 -0.778 -1.935 1.00 89.31 81 ALA A CA 1
ATOM 670 C C . ALA A 1 81 ? 2.830 -0.445 -0.596 1.00 89.31 81 ALA A C 1
ATOM 672 O O . ALA A 1 81 ? 2.352 -0.843 0.466 1.00 89.31 81 ALA A O 1
ATOM 673 N N . ALA A 1 82 ? 3.881 0.383 -0.627 1.00 90.12 82 ALA A N 1
ATOM 674 C CA . ALA A 1 82 ? 4.599 0.822 0.569 1.00 90.12 82 ALA A CA 1
ATOM 675 C C . ALA A 1 82 ? 3.695 1.610 1.522 1.00 90.12 82 ALA A C 1
ATOM 677 O O . ALA A 1 82 ? 3.720 1.400 2.736 1.00 90.12 82 ALA A O 1
ATOM 678 N N . ARG A 1 83 ? 2.864 2.502 0.974 1.00 89.25 83 ARG A N 1
ATOM 679 C CA . ARG A 1 83 ? 1.940 3.310 1.766 1.00 89.25 83 ARG A CA 1
ATOM 680 C C . ARG A 1 83 ? 0.855 2.463 2.429 1.00 89.25 83 ARG A C 1
ATOM 682 O O . ARG A 1 83 ? 0.623 2.631 3.627 1.00 89.25 83 ARG A O 1
ATOM 689 N N . ARG A 1 84 ? 0.250 1.530 1.688 1.00 90.00 84 ARG A N 1
ATOM 690 C CA . ARG A 1 84 ? -0.749 0.591 2.223 1.00 90.00 84 ARG A CA 1
ATOM 691 C C . ARG A 1 84 ? -0.154 -0.281 3.328 1.00 90.00 84 ARG A C 1
ATOM 693 O O . ARG A 1 84 ? -0.728 -0.359 4.412 1.00 90.00 84 ARG A O 1
ATOM 700 N N . TYR A 1 85 ? 1.033 -0.851 3.103 1.00 91.50 85 TYR A N 1
ATOM 701 C CA . TYR A 1 85 ? 1.731 -1.659 4.108 1.00 91.50 85 TYR A CA 1
ATOM 702 C C . TYR A 1 85 ? 2.057 -0.860 5.380 1.00 91.50 85 TYR A C 1
ATOM 704 O O . TYR A 1 85 ? 1.829 -1.337 6.494 1.00 91.50 85 TYR A O 1
ATOM 712 N N . ALA A 1 86 ? 2.539 0.379 5.236 1.00 90.44 86 ALA A N 1
ATOM 713 C CA . ALA A 1 86 ? 2.846 1.246 6.372 1.00 90.44 86 ALA A CA 1
ATOM 714 C C . ALA A 1 86 ? 1.594 1.599 7.193 1.00 90.44 86 ALA A C 1
ATOM 716 O O . ALA A 1 86 ? 1.638 1.595 8.425 1.00 90.44 86 ALA A O 1
ATOM 717 N N . LEU A 1 87 ? 0.474 1.888 6.523 1.00 90.25 87 LEU A N 1
ATOM 718 C CA . LEU A 1 87 ? -0.792 2.190 7.188 1.00 90.25 87 LEU A CA 1
ATOM 719 C C . LEU A 1 87 ? -1.352 0.974 7.925 1.00 90.25 87 LEU A C 1
ATOM 721 O O . LEU A 1 87 ? -1.728 1.112 9.089 1.00 90.25 87 LEU A O 1
ATOM 725 N N . LEU A 1 88 ? -1.349 -0.207 7.299 1.00 92.25 88 LEU A N 1
ATOM 726 C CA . LEU A 1 88 ? -1.811 -1.419 7.969 1.00 92.25 88 LEU A CA 1
ATOM 727 C C . LEU A 1 88 ? -0.929 -1.771 9.170 1.00 92.25 88 LEU A C 1
ATOM 729 O O . LEU A 1 88 ? -1.449 -2.067 10.242 1.00 92.25 88 LEU A O 1
ATOM 733 N N . SER A 1 89 ? 0.395 -1.683 9.023 1.00 93.81 89 SER A N 1
ATOM 734 C CA . SER A 1 89 ? 1.333 -1.936 10.125 1.00 93.81 89 SER A CA 1
ATOM 735 C C . SER A 1 89 ? 1.043 -1.027 11.321 1.00 93.81 89 SER A C 1
ATOM 737 O O . SER A 1 89 ? 1.028 -1.479 12.464 1.00 93.81 89 SER A O 1
ATOM 739 N N . ARG A 1 90 ? 0.734 0.251 11.062 1.00 93.12 90 ARG A N 1
ATOM 740 C CA . ARG A 1 90 ? 0.347 1.194 12.114 1.00 93.12 90 ARG A CA 1
ATOM 741 C C . ARG A 1 90 ? -1.011 0.858 12.732 1.00 93.12 90 ARG A C 1
ATOM 743 O O . ARG A 1 90 ? -1.173 1.018 13.937 1.00 93.12 90 ARG A O 1
ATOM 750 N N . ALA A 1 91 ? -1.975 0.394 11.940 1.00 93.44 91 ALA A N 1
ATOM 751 C CA . ALA A 1 91 ? -3.267 -0.060 12.448 1.00 93.44 91 ALA A CA 1
ATOM 752 C C . ALA A 1 91 ? -3.120 -1.298 13.353 1.00 93.44 91 ALA A C 1
ATOM 754 O O . ALA A 1 91 ? -3.732 -1.345 14.417 1.00 93.44 91 ALA A O 1
ATOM 755 N N . TYR A 1 92 ? -2.253 -2.246 12.982 1.00 94.75 92 TYR A N 1
ATOM 756 C CA . TYR A 1 92 ? -1.910 -3.411 13.807 1.00 94.75 92 TYR A CA 1
ATOM 757 C C . TYR A 1 92 ? -1.258 -2.990 15.127 1.00 94.75 92 TYR A C 1
ATOM 759 O O . TYR A 1 92 ? -1.654 -3.469 16.185 1.00 94.75 92 TYR A O 1
ATOM 767 N N . GLU A 1 93 ? -0.303 -2.058 15.085 1.00 95.44 93 GLU A N 1
ATOM 768 C CA . GLU A 1 93 ? 0.334 -1.512 16.289 1.00 95.44 93 GLU A CA 1
ATOM 769 C C . GLU A 1 93 ? -0.696 -0.879 17.236 1.00 95.44 93 GLU A C 1
ATOM 771 O O . GLU A 1 93 ? -0.678 -1.150 18.434 1.00 95.44 93 GLU A O 1
ATOM 776 N N . ILE A 1 94 ? -1.628 -0.081 16.704 1.00 95.31 94 ILE A N 1
ATOM 777 C CA . ILE A 1 94 ? -2.726 0.507 17.483 1.00 95.31 94 ILE A CA 1
ATOM 778 C C . ILE A 1 94 ? -3.600 -0.596 18.091 1.00 95.31 94 ILE A C 1
ATOM 780 O O . ILE A 1 94 ? -3.830 -0.584 19.299 1.00 95.31 94 ILE A O 1
ATOM 784 N N . GLY A 1 95 ? -4.052 -1.558 17.283 1.00 94.38 95 GLY A N 1
ATOM 785 C CA . GLY A 1 95 ? -4.897 -2.661 17.744 1.00 94.38 95 GLY A CA 1
ATOM 786 C C . GLY A 1 95 ? -4.256 -3.484 18.863 1.00 94.38 95 GLY A C 1
ATOM 787 O O . GLY A 1 95 ? -4.939 -3.864 19.807 1.00 94.38 95 GLY A O 1
ATOM 788 N N . ALA A 1 96 ? -2.941 -3.699 18.796 1.00 94.88 96 ALA A N 1
ATOM 789 C CA . ALA A 1 96 ? -2.187 -4.415 19.820 1.00 94.88 96 ALA A CA 1
ATOM 790 C C . ALA A 1 96 ? -1.887 -3.573 21.077 1.00 94.88 96 ALA A C 1
ATOM 792 O O . ALA A 1 96 ? -1.629 -4.137 22.137 1.00 94.88 96 ALA A O 1
ATOM 793 N N . THR A 1 97 ? -1.889 -2.240 20.967 1.00 96.44 97 THR A N 1
ATOM 794 C CA . THR A 1 97 ? -1.512 -1.328 22.063 1.00 96.44 97 THR A CA 1
ATOM 795 C C . THR A 1 97 ? -2.688 -0.968 22.966 1.00 96.44 97 THR A C 1
ATOM 797 O O . THR A 1 97 ? -2.517 -0.877 24.179 1.00 96.44 97 THR A O 1
ATOM 800 N N . TYR A 1 98 ? -3.862 -0.712 22.390 1.00 95.88 98 TYR A N 1
ATOM 801 C CA . TYR A 1 98 ? -5.029 -0.235 23.135 1.00 95.88 98 TYR A CA 1
ATOM 802 C C . TYR A 1 98 ? -5.965 -1.386 23.504 1.00 95.88 98 TYR A C 1
ATOM 804 O O . TYR A 1 98 ? -6.149 -2.314 22.721 1.00 95.88 98 TYR A O 1
ATOM 812 N N . GLU A 1 99 ? -6.579 -1.309 24.685 1.00 93.81 99 GLU A N 1
ATOM 813 C CA . GLU A 1 99 ? -7.370 -2.403 25.270 1.00 93.81 99 GLU A CA 1
ATOM 814 C C . GLU A 1 99 ? -8.868 -2.303 24.954 1.00 93.81 99 GLU A C 1
ATOM 816 O O . GLU A 1 99 ? -9.639 -3.201 25.291 1.00 93.81 99 GLU A O 1
ATOM 821 N N . THR A 1 100 ? -9.312 -1.216 24.320 1.00 94.88 100 THR A N 1
ATOM 822 C CA . THR A 1 100 ? -10.719 -1.013 23.961 1.00 94.88 100 THR A CA 1
ATOM 823 C C . THR A 1 100 ? -10.877 -0.559 22.514 1.00 94.88 100 THR A C 1
ATOM 825 O O . THR A 1 100 ? -10.049 0.170 21.969 1.00 94.88 100 THR A O 1
ATOM 828 N N . ALA A 1 101 ? -11.986 -0.954 21.882 1.00 94.19 101 ALA A N 1
ATOM 829 C CA . ALA A 1 101 ? -12.290 -0.543 20.512 1.00 94.19 101 ALA A CA 1
ATOM 830 C C . ALA A 1 101 ? -12.474 0.983 20.370 1.00 94.19 101 ALA A C 1
ATOM 832 O O . ALA A 1 101 ? -12.150 1.546 19.329 1.00 94.19 101 ALA A O 1
ATOM 833 N N . GLU A 1 102 ? -12.937 1.671 21.418 1.00 94.00 102 GLU A N 1
ATOM 834 C CA . GLU A 1 102 ? -13.077 3.133 21.427 1.00 94.00 102 GLU A CA 1
ATOM 835 C C . GLU A 1 102 ? -11.711 3.840 21.370 1.00 94.00 102 GLU A C 1
ATOM 837 O O . GLU A 1 102 ? -11.511 4.760 20.572 1.00 94.00 102 GLU A O 1
ATOM 842 N N . GLU A 1 103 ? -10.736 3.376 22.156 1.00 94.19 103 GLU A N 1
ATOM 843 C CA . GLU A 1 103 ? -9.366 3.898 22.123 1.00 94.19 103 GLU A CA 1
ATOM 844 C C . GLU A 1 103 ? -8.683 3.608 20.781 1.00 94.19 103 GLU A C 1
ATOM 846 O O . GLU A 1 103 ? -8.044 4.498 20.210 1.00 94.19 103 GLU A O 1
ATOM 851 N N . ILE A 1 104 ? -8.879 2.401 20.233 1.00 95.69 104 ILE A N 1
ATOM 852 C CA . ILE A 1 104 ? -8.388 2.020 18.900 1.00 95.69 104 ILE A CA 1
ATOM 853 C C . ILE A 1 104 ? -8.979 2.951 17.834 1.00 95.69 104 ILE A C 1
ATOM 855 O O . ILE A 1 104 ? -8.229 3.512 17.035 1.00 95.69 104 ILE A O 1
ATOM 859 N N . ALA A 1 105 ? -10.296 3.175 17.832 1.00 93.19 105 ALA A N 1
ATOM 860 C CA . ALA A 1 105 ? -10.966 4.053 16.869 1.00 93.19 105 ALA A CA 1
ATOM 861 C C . ALA A 1 105 ? -10.461 5.502 16.958 1.00 93.19 105 ALA A C 1
ATOM 863 O O . ALA A 1 105 ? -10.215 6.149 15.932 1.00 93.19 105 ALA A O 1
ATOM 864 N N . SER A 1 106 ? -10.257 6.010 18.177 1.00 90.62 106 SER A N 1
ATOM 865 C CA . SER A 1 106 ? -9.698 7.343 18.421 1.00 90.62 106 SER A CA 1
ATOM 866 C C . SER A 1 106 ? -8.277 7.476 17.858 1.00 90.62 106 SER A C 1
ATOM 868 O O . SER A 1 106 ? -7.979 8.421 17.122 1.00 90.62 106 SER A O 1
ATOM 870 N N . ALA A 1 107 ? -7.408 6.497 18.119 1.00 91.56 107 ALA A N 1
ATOM 871 C CA . ALA A 1 107 ? -6.036 6.491 17.617 1.00 91.56 107 ALA A CA 1
ATOM 872 C C . ALA A 1 107 ? -5.960 6.304 16.089 1.00 91.56 107 ALA A C 1
ATOM 874 O O . ALA A 1 107 ? -5.202 7.009 15.416 1.00 91.56 107 ALA A O 1
ATOM 875 N N . LEU A 1 108 ? -6.777 5.414 15.514 1.00 90.56 108 LEU A N 1
ATOM 876 C CA . LEU A 1 108 ? -6.893 5.239 14.061 1.00 90.56 108 LEU A CA 1
ATOM 877 C C . LEU A 1 108 ? -7.344 6.531 13.383 1.00 90.56 108 LEU A C 1
ATOM 879 O O . LEU A 1 108 ? -6.767 6.926 12.369 1.00 90.56 108 LEU A O 1
ATOM 883 N N . SER A 1 109 ? -8.318 7.228 13.970 1.00 87.06 109 SER A N 1
ATOM 884 C CA . SER A 1 109 ? -8.776 8.524 13.469 1.00 87.06 109 SER A CA 1
ATOM 885 C C . SER A 1 109 ? -7.628 9.534 13.405 1.00 87.06 109 SER A C 1
ATOM 887 O O . SER A 1 109 ? -7.511 10.261 12.430 1.00 87.06 109 SER A O 1
ATOM 889 N N . GLN A 1 110 ? -6.713 9.559 14.375 1.00 84.81 110 GLN A N 1
ATOM 890 C CA . GLN A 1 110 ? -5.562 10.472 14.327 1.00 84.81 110 GLN A CA 1
ATOM 891 C C . GLN A 1 110 ? -4.571 10.118 13.207 1.00 84.81 110 GLN A C 1
ATOM 893 O O . GLN A 1 110 ? -4.053 11.005 12.528 1.00 84.81 110 GLN A O 1
ATOM 898 N N . VAL A 1 111 ? -4.317 8.827 12.977 1.00 81.62 111 VAL A N 1
ATOM 899 C CA . VAL A 1 111 ? -3.376 8.366 11.940 1.00 81.62 111 VAL A CA 1
ATOM 900 C C . VAL A 1 111 ? -3.930 8.576 10.533 1.00 81.62 111 VAL A C 1
ATOM 902 O O . VAL A 1 111 ? -3.199 8.998 9.634 1.00 81.62 111 VAL A O 1
ATOM 905 N N . LEU A 1 112 ? -5.217 8.304 10.342 1.00 73.94 112 LEU A N 1
ATOM 906 C CA . LEU A 1 112 ? -5.878 8.338 9.039 1.00 73.94 112 LEU A CA 1
ATOM 907 C C . LEU A 1 112 ? -6.269 9.771 8.615 1.00 73.94 112 LEU A C 1
ATOM 909 O O . LEU A 1 112 ? -6.577 10.008 7.447 1.00 73.94 112 LEU A O 1
ATOM 913 N N . HIS A 1 113 ? -6.194 10.748 9.529 1.00 69.62 113 HIS A N 1
ATOM 914 C CA . HIS A 1 113 ? -6.580 12.150 9.314 1.00 69.62 113 HIS A CA 1
ATOM 915 C C . HIS A 1 113 ? -5.409 13.144 9.303 1.00 69.62 113 HIS A C 1
ATOM 917 O O . HIS A 1 113 ? -5.548 14.262 9.783 1.00 69.62 113 HIS A O 1
ATOM 923 N N . ARG A 1 114 ? -4.263 12.810 8.692 1.00 59.16 114 ARG A N 1
ATOM 924 C CA . ARG A 1 114 ? -3.098 13.726 8.574 1.00 59.16 114 ARG A CA 1
ATOM 925 C C . ARG A 1 114 ? -3.379 15.120 7.951 1.00 59.16 114 ARG A C 1
ATOM 927 O O . ARG A 1 114 ? -2.469 15.941 7.903 1.00 59.16 114 ARG A O 1
ATOM 934 N N . SER A 1 115 ? -4.590 15.409 7.469 1.00 48.47 115 SER A N 1
ATOM 935 C CA . SER A 1 115 ? -5.026 16.719 6.966 1.00 48.47 115 SER A CA 1
ATOM 936 C C . SER A 1 115 ? -5.710 17.555 8.058 1.00 48.47 115 SER A C 1
ATOM 938 O O . SER A 1 115 ? -6.694 17.108 8.640 1.00 48.47 115 SER A O 1
ATOM 940 N N . ALA A 1 116 ? -5.226 18.783 8.262 1.00 41.00 116 ALA A N 1
ATOM 941 C CA . ALA A 1 116 ? -5.563 19.739 9.328 1.00 41.00 116 ALA A CA 1
ATOM 942 C C . ALA A 1 116 ? -7.040 20.190 9.467 1.00 41.00 116 ALA A C 1
ATOM 944 O O . ALA A 1 116 ? -7.329 21.016 10.327 1.00 41.00 116 ALA A O 1
ATOM 945 N N . ASP A 1 117 ? -7.976 19.642 8.689 1.00 45.62 117 ASP A N 1
ATOM 946 C CA . ASP A 1 117 ? -9.410 19.928 8.805 1.00 45.62 117 ASP A CA 1
ATOM 947 C C . ASP A 1 117 ? -10.115 18.809 9.580 1.00 45.62 117 ASP A C 1
ATOM 949 O O . ASP A 1 117 ? -10.782 17.922 9.041 1.00 45.62 117 ASP A O 1
ATOM 953 N N . THR A 1 118 ? -9.928 18.842 10.896 1.00 48.66 118 THR A N 1
ATOM 954 C CA . THR A 1 118 ? -10.497 17.904 11.875 1.00 48.66 118 THR A CA 1
ATOM 955 C C . THR A 1 118 ? -11.999 18.074 12.121 1.00 48.66 118 THR A C 1
ATOM 957 O O . THR A 1 118 ? -12.580 17.278 12.854 1.00 48.66 118 THR A O 1
ATOM 960 N N . GLU A 1 119 ? -12.667 19.073 11.539 1.00 51.00 119 GLU A N 1
ATOM 961 C CA . GLU A 1 119 ? -14.017 19.428 11.999 1.00 51.00 119 GLU A CA 1
ATOM 962 C C . GLU A 1 119 ? -15.153 18.559 11.454 1.00 51.00 119 GLU A C 1
ATOM 964 O O . GLU A 1 119 ? -16.201 18.489 12.096 1.00 51.00 119 GLU A O 1
ATOM 969 N N . LYS A 1 120 ? -14.994 17.845 10.332 1.00 54.03 120 LYS A N 1
ATOM 970 C CA . LYS A 1 120 ? -16.054 16.950 9.835 1.00 54.03 120 LYS A CA 1
ATOM 971 C C . LYS A 1 120 ? -15.489 15.680 9.229 1.00 54.03 120 LYS A C 1
ATOM 973 O O . LYS A 1 120 ? -15.299 15.540 8.029 1.00 54.03 120 LYS A O 1
ATOM 978 N N . LE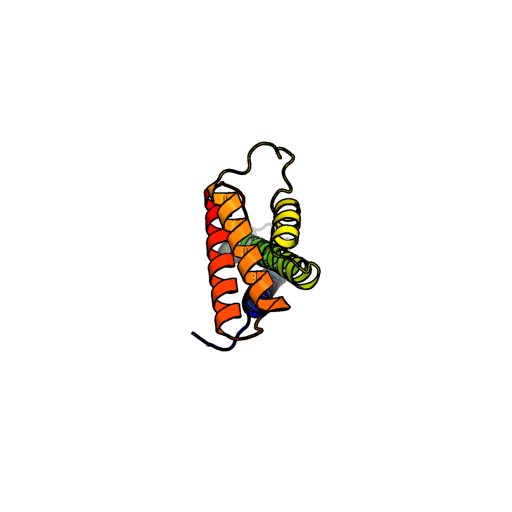U A 1 121 ? -15.272 14.711 10.106 1.00 58.09 121 LEU A N 1
ATOM 979 C CA . LEU A 1 121 ? -15.365 13.309 9.739 1.00 58.09 121 LEU A CA 1
ATOM 980 C C . LEU A 1 121 ? -16.750 13.087 9.096 1.00 58.09 121 LEU A C 1
ATOM 982 O O . LEU A 1 121 ? -17.771 13.226 9.776 1.00 58.09 121 LEU A O 1
ATOM 986 N N . ASP A 1 122 ? -16.807 12.806 7.797 1.00 72.12 122 ASP A N 1
ATOM 987 C CA . ASP A 1 122 ? -18.062 12.392 7.172 1.00 72.12 122 ASP A CA 1
ATOM 988 C C . ASP A 1 122 ? -18.518 11.070 7.803 1.00 72.12 122 ASP A C 1
ATOM 990 O O . ASP A 1 122 ? -17.705 10.225 8.190 1.00 72.12 122 ASP A O 1
ATOM 994 N N . ALA A 1 123 ? -19.831 10.902 7.970 1.00 79.88 123 ALA A N 1
ATOM 995 C CA . ALA A 1 123 ? -20.398 9.744 8.665 1.00 79.88 1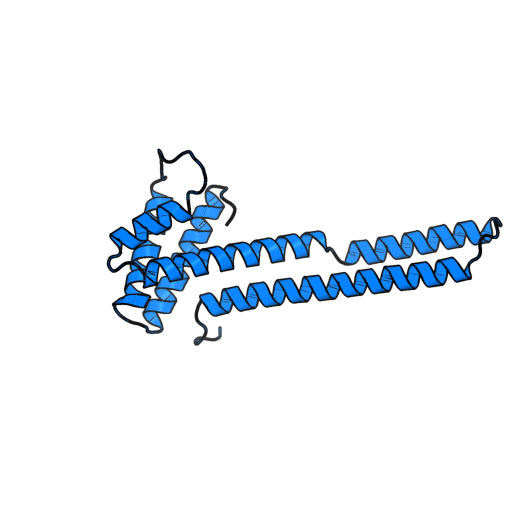23 ALA A CA 1
ATOM 996 C C . ALA A 1 123 ? -19.901 8.375 8.137 1.00 79.88 123 ALA A C 1
ATOM 998 O O . ALA A 1 123 ? -19.595 7.527 8.977 1.00 79.88 123 ALA A O 1
ATOM 999 N N . PRO A 1 124 ? -19.728 8.159 6.813 1.00 81.06 124 PRO A N 1
ATOM 1000 C CA . PRO A 1 124 ? -19.188 6.906 6.276 1.00 81.06 124 PRO A CA 1
ATOM 1001 C C . PRO A 1 124 ? -17.767 6.600 6.754 1.00 81.06 124 PRO A C 1
ATOM 1003 O O . PRO A 1 124 ? -17.431 5.450 7.031 1.00 81.06 124 PRO A O 1
ATOM 1006 N N . LEU A 1 125 ? -16.939 7.636 6.906 1.00 80.56 125 LEU A N 1
ATOM 1007 C CA . LEU A 1 125 ? -15.562 7.462 7.336 1.00 80.56 125 LEU A CA 1
ATOM 1008 C C . LEU A 1 125 ? -15.475 7.123 8.829 1.00 80.56 125 LEU A C 1
ATOM 1010 O O . LEU A 1 125 ? -14.696 6.254 9.204 1.00 80.56 125 LEU A O 1
ATOM 1014 N N . ARG A 1 126 ? -16.318 7.737 9.676 1.00 84.62 126 ARG A N 1
ATOM 1015 C CA . ARG A 1 126 ? -16.420 7.326 11.092 1.00 84.62 126 ARG A CA 1
ATOM 1016 C C . ARG A 1 126 ? -16.821 5.871 11.222 1.00 84.62 126 ARG A C 1
ATOM 1018 O O . ARG A 1 126 ? -16.243 5.166 12.035 1.00 84.62 126 ARG A O 1
ATOM 1025 N N . HIS A 1 127 ? -17.803 5.453 10.428 1.00 89.94 127 HIS A N 1
ATOM 1026 C CA . HIS A 1 127 ? -18.277 4.080 10.455 1.00 89.94 127 HIS A CA 1
ATOM 1027 C C . HIS A 1 127 ? -17.163 3.107 10.066 1.00 89.94 127 HIS A C 1
ATOM 1029 O O . HIS A 1 127 ? -16.871 2.204 10.835 1.00 89.94 127 HIS A O 1
ATOM 1035 N N . SER A 1 128 ? -16.448 3.384 8.971 1.00 90.38 128 SER A N 1
ATOM 1036 C CA . SER A 1 128 ? -15.324 2.548 8.526 1.00 90.38 128 SER A CA 1
ATOM 1037 C C . SER A 1 128 ? -14.198 2.459 9.562 1.00 90.38 128 SER A C 1
ATOM 1039 O O . SER A 1 128 ? -13.619 1.396 9.765 1.00 90.38 128 SER A O 1
ATOM 1041 N N . VAL A 1 129 ? -13.877 3.571 10.236 1.00 90.69 129 VAL A N 1
ATOM 1042 C CA . VAL A 1 129 ? -12.868 3.578 11.308 1.00 90.69 129 VAL A CA 1
ATOM 1043 C C . VAL A 1 129 ? -13.337 2.769 12.516 1.00 90.69 129 VAL A C 1
ATOM 1045 O O . VAL A 1 129 ? -12.534 2.041 13.095 1.00 90.69 129 VAL A O 1
ATOM 1048 N N . GLN A 1 130 ? -14.614 2.873 12.886 1.00 93.62 130 GLN A N 1
ATOM 1049 C CA . GLN A 1 130 ? -15.182 2.102 13.989 1.00 93.62 130 GLN A CA 1
ATOM 1050 C C . GLN A 1 130 ? -15.188 0.602 13.679 1.00 93.62 130 GLN A C 1
ATOM 1052 O O . GLN A 1 130 ? -14.750 -0.186 14.510 1.00 93.62 130 GLN A O 1
ATOM 1057 N N . ASP A 1 131 ? -15.606 0.213 12.476 1.00 95.00 131 ASP A N 1
ATOM 1058 C CA . ASP A 1 131 ? -15.657 -1.191 12.063 1.00 95.00 131 ASP A CA 1
ATOM 1059 C C . ASP A 1 131 ? -14.249 -1.806 12.030 1.00 95.00 131 ASP A C 1
ATOM 1061 O O . ASP A 1 131 ? -14.036 -2.929 12.495 1.00 95.00 131 ASP A O 1
ATOM 1065 N N . LEU A 1 132 ? -13.257 -1.044 11.554 1.00 95.06 132 LEU A N 1
ATOM 1066 C CA . LEU A 1 132 ? -11.854 -1.450 11.599 1.00 95.06 132 LEU A CA 1
ATOM 1067 C C . LEU A 1 132 ? -11.341 -1.577 13.040 1.00 95.06 132 LEU A C 1
ATOM 1069 O O . LEU A 1 132 ? -10.621 -2.526 13.350 1.00 95.06 132 LEU A O 1
ATOM 1073 N N . ALA A 1 133 ? -11.714 -0.652 13.926 1.00 95.75 133 ALA A N 1
ATOM 1074 C CA . ALA A 1 133 ? -11.335 -0.705 15.333 1.00 95.75 133 ALA A CA 1
ATOM 1075 C C . ALA A 1 133 ? -11.922 -1.927 16.048 1.00 95.75 133 ALA A C 1
ATOM 1077 O O . ALA A 1 133 ? -11.206 -2.620 16.772 1.00 95.75 133 ALA A O 1
ATOM 1078 N N . ASP A 1 134 ? -13.196 -2.227 15.801 1.00 96.31 134 ASP A N 1
ATOM 1079 C CA . ASP A 1 134 ? -13.879 -3.395 16.350 1.00 96.31 134 ASP A CA 1
ATOM 1080 C C . ASP A 1 134 ? -13.242 -4.697 15.843 1.00 96.31 134 ASP A C 1
ATOM 1082 O O . ASP A 1 134 ? -13.063 -5.640 16.619 1.00 96.31 134 ASP A O 1
ATOM 1086 N N . ALA A 1 135 ? -12.863 -4.756 14.56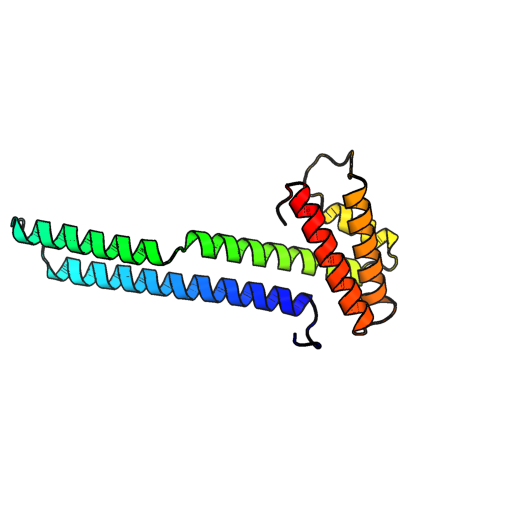2 1.00 95.75 135 ALA A N 1
ATOM 1087 C CA . ALA A 1 135 ? -12.194 -5.917 13.981 1.00 95.75 135 ALA A CA 1
ATOM 1088 C C . ALA A 1 135 ? -10.781 -6.123 14.552 1.00 95.75 135 ALA A C 1
ATOM 1090 O O . ALA A 1 135 ? -10.432 -7.240 14.933 1.00 95.75 135 ALA A O 1
ATOM 1091 N N . LEU A 1 136 ? -9.992 -5.052 14.689 1.00 95.44 136 LEU A N 1
ATOM 1092 C CA . LEU A 1 136 ? -8.675 -5.098 15.337 1.00 95.44 136 LEU A CA 1
ATOM 1093 C C . LEU A 1 136 ? -8.786 -5.532 16.800 1.00 95.44 136 LEU A C 1
ATOM 1095 O O . LEU A 1 136 ? -8.016 -6.377 17.252 1.00 95.44 136 LEU A O 1
ATOM 1099 N N . PHE A 1 137 ? -9.763 -4.993 17.531 1.00 95.94 137 PHE A N 1
ATOM 1100 C CA . PHE A 1 137 ? -10.009 -5.381 18.913 1.00 95.94 137 PHE A CA 1
ATOM 1101 C C . PHE A 1 137 ? -10.359 -6.870 19.025 1.00 95.94 137 PHE A C 1
ATOM 1103 O O . PHE A 1 137 ? -9.819 -7.575 19.878 1.00 95.94 137 PHE A O 1
ATOM 1110 N N . GLN A 1 138 ? -11.231 -7.372 18.145 1.00 94.50 138 GLN A N 1
ATOM 1111 C CA . GLN A 1 138 ? -11.563 -8.796 18.098 1.00 94.50 138 GLN A CA 1
ATOM 1112 C C . GLN A 1 138 ? -10.327 -9.658 17.823 1.00 94.50 138 GLN A C 1
ATOM 1114 O O . GLN A 1 138 ? -10.114 -10.631 18.547 1.00 94.50 138 GLN A O 1
ATOM 1119 N N . TYR A 1 139 ? -9.514 -9.269 16.840 1.00 94.06 139 TYR A N 1
ATOM 1120 C CA . TYR A 1 139 ? -8.321 -9.996 16.416 1.00 94.06 139 TYR A CA 1
ATOM 1121 C C . TYR A 1 139 ? -7.239 -10.076 17.502 1.00 94.06 139 TYR A C 1
ATOM 1123 O O . TYR A 1 139 ? -6.704 -11.151 17.762 1.00 94.06 139 TYR A O 1
ATOM 1131 N N . PHE A 1 140 ? -6.932 -8.963 18.176 1.00 93.94 140 PHE A N 1
ATOM 1132 C CA . PHE A 1 140 ? -5.846 -8.925 19.164 1.00 93.94 140 PHE A CA 1
ATOM 1133 C C . PHE A 1 140 ? -6.265 -9.331 20.579 1.00 93.94 140 PHE A C 1
ATOM 1135 O O . PHE A 1 140 ? -5.452 -9.906 21.300 1.00 93.94 140 PHE A O 1
ATOM 1142 N N . HIS A 1 141 ? -7.509 -9.056 20.987 1.00 92.75 141 HIS A N 1
ATOM 1143 C CA . HIS A 1 141 ? -7.910 -9.153 22.401 1.00 92.75 141 HIS A CA 1
ATOM 1144 C C . HIS A 1 141 ? -9.001 -10.182 22.692 1.00 92.75 141 HIS A C 1
ATOM 1146 O O . HIS A 1 141 ? -9.253 -10.477 23.860 1.00 92.75 141 HIS A O 1
ATOM 1152 N N . ARG A 1 142 ? -9.670 -10.740 21.674 1.00 88.75 142 ARG A N 1
ATOM 1153 C CA . ARG A 1 142 ? -10.706 -11.769 21.879 1.00 88.75 142 ARG A CA 1
ATOM 1154 C C . ARG A 1 142 ? -10.316 -13.120 21.308 1.00 88.75 142 ARG A C 1
ATOM 1156 O O . ARG A 1 142 ? -10.185 -14.081 22.064 1.00 88.75 142 ARG A O 1
ATOM 1163 N N . HIS A 1 143 ? -10.169 -13.195 19.990 1.00 81.94 143 HIS A N 1
ATOM 1164 C CA . HIS A 1 143 ? -9.953 -14.443 19.272 1.00 81.94 143 HIS A CA 1
ATOM 1165 C C . HIS A 1 143 ? -8.933 -14.214 18.160 1.00 81.94 143 HIS A C 1
ATOM 1167 O O . HIS A 1 143 ? -9.188 -13.467 17.223 1.00 81.94 143 HIS A O 1
ATOM 1173 N N . PHE A 1 144 ? -7.780 -14.870 18.280 1.00 82.62 144 PHE A N 1
ATOM 1174 C CA . PHE A 1 144 ? -6.776 -14.920 17.223 1.00 82.62 144 PHE A CA 1
ATOM 1175 C C . PHE A 1 144 ? -7.050 -16.156 16.359 1.00 82.62 144 PHE A C 1
ATOM 1177 O O . PHE A 1 144 ? -6.422 -17.202 16.531 1.00 82.62 144 PHE A O 1
ATOM 1184 N N . ASP A 1 145 ? -8.078 -16.066 15.516 1.00 86.88 145 ASP A N 1
ATOM 1185 C CA . ASP A 1 145 ? -8.523 -17.136 14.625 1.00 86.88 145 ASP A CA 1
ATOM 1186 C C . ASP A 1 145 ? -8.822 -16.623 13.206 1.00 86.88 145 ASP A C 1
ATOM 1188 O O . ASP A 1 145 ? -8.806 -15.420 12.933 1.00 86.88 145 ASP A O 1
ATOM 1192 N N . ASP A 1 146 ? -9.086 -17.559 12.292 1.00 87.62 146 ASP A N 1
ATOM 1193 C CA . ASP A 1 146 ? -9.336 -17.261 10.878 1.00 87.62 146 ASP A CA 1
ATOM 1194 C C . ASP A 1 146 ? -10.590 -16.388 10.661 1.00 87.62 146 ASP A C 1
ATOM 1196 O O . ASP A 1 146 ? -10.674 -15.664 9.669 1.00 87.62 146 ASP A O 1
ATOM 1200 N N . ASP A 1 147 ? -11.574 -16.437 11.569 1.00 89.62 147 ASP A N 1
ATOM 1201 C CA . ASP A 1 147 ? -12.795 -15.625 11.475 1.00 89.62 147 ASP A CA 1
ATOM 1202 C C . ASP A 1 147 ? -12.513 -14.164 11.852 1.00 89.62 147 ASP A C 1
ATOM 1204 O O . ASP A 1 147 ? -12.987 -13.239 11.188 1.00 89.62 147 ASP A O 1
ATOM 1208 N N . ALA A 1 148 ? -11.700 -13.934 12.886 1.00 89.88 148 ALA A N 1
ATOM 1209 C CA . ALA A 1 148 ? -11.235 -12.600 13.243 1.00 89.88 148 ALA A CA 1
ATOM 1210 C C . ALA A 1 148 ? -10.330 -11.995 12.158 1.00 89.88 148 ALA A C 1
ATOM 1212 O O . ALA A 1 148 ? -10.482 -10.818 11.827 1.00 89.88 148 ALA A O 1
ATOM 1213 N N . GLU A 1 149 ? -9.447 -12.799 11.560 1.00 91.12 149 GLU A N 1
ATOM 1214 C CA . GLU A 1 149 ? -8.616 -12.396 10.419 1.00 91.12 149 GLU A CA 1
ATOM 1215 C C . GLU A 1 149 ? -9.476 -11.994 9.209 1.00 91.12 149 GLU A C 1
ATOM 1217 O O . GLU A 1 149 ? -9.254 -10.944 8.608 1.00 91.12 149 GLU A O 1
ATOM 1222 N N . GLU A 1 150 ? -10.506 -12.774 8.867 1.00 91.75 150 GLU A N 1
ATOM 1223 C CA . GLU A 1 150 ? -11.395 -12.458 7.743 1.00 91.75 150 GLU A CA 1
ATOM 1224 C C . GLU A 1 150 ? -12.223 -11.188 7.994 1.00 91.75 150 GLU A C 1
ATOM 1226 O O . GLU A 1 150 ? -12.391 -10.362 7.091 1.00 91.75 150 GLU A O 1
ATOM 1231 N N . LYS A 1 151 ? -12.702 -10.974 9.226 1.00 93.25 151 LYS A N 1
ATOM 1232 C CA . LYS A 1 151 ? -13.373 -9.719 9.607 1.00 93.25 151 LYS A CA 1
ATOM 1233 C C . LYS A 1 151 ? -12.434 -8.526 9.496 1.00 93.25 151 LYS A C 1
ATOM 1235 O O . LYS A 1 151 ? -12.844 -7.491 8.974 1.00 93.25 151 LYS A O 1
ATOM 1240 N N . LEU A 1 152 ? -11.187 -8.676 9.941 1.00 94.25 152 LEU A N 1
ATOM 1241 C CA . LEU A 1 152 ? -10.168 -7.640 9.824 1.00 94.25 152 LEU A CA 1
ATOM 1242 C C . LEU A 1 152 ? -9.852 -7.328 8.358 1.00 94.25 152 LEU A C 1
ATOM 1244 O O . LEU A 1 152 ? -9.858 -6.159 7.975 1.00 94.25 152 LEU A O 1
ATOM 1248 N N . ARG A 1 153 ? -9.673 -8.354 7.518 1.00 94.12 153 ARG A N 1
ATOM 1249 C CA . ARG A 1 153 ? -9.501 -8.214 6.063 1.00 94.12 153 ARG A CA 1
ATOM 1250 C C . ARG A 1 153 ? -10.661 -7.450 5.437 1.00 94.12 153 ARG A C 1
ATOM 1252 O O . ARG A 1 153 ? -10.435 -6.509 4.677 1.00 94.12 153 ARG A O 1
ATOM 1259 N N . LYS A 1 154 ? -11.899 -7.819 5.763 1.00 93.88 154 LYS A N 1
ATOM 1260 C CA . LYS A 1 154 ? -13.089 -7.158 5.225 1.00 93.88 154 LYS A CA 1
ATOM 1261 C C . LYS A 1 154 ? -13.171 -5.690 5.656 1.00 93.88 154 LYS A C 1
ATOM 1263 O O . LYS A 1 154 ? -13.319 -4.826 4.795 1.00 93.88 154 LYS A O 1
ATOM 1268 N N . ALA A 1 155 ? -13.013 -5.413 6.950 1.00 94.56 155 ALA A N 1
ATOM 1269 C CA . ALA A 1 155 ? -13.061 -4.053 7.483 1.00 94.56 155 ALA A CA 1
ATOM 1270 C C . ALA A 1 155 ? -11.947 -3.170 6.895 1.00 94.56 155 ALA A C 1
ATOM 1272 O O . ALA A 1 155 ? -12.174 -2.006 6.571 1.00 94.56 155 ALA A O 1
ATOM 1273 N N . TRP A 1 156 ? -10.753 -3.735 6.688 1.00 93.62 156 TRP A N 1
ATOM 1274 C CA . TRP A 1 156 ? -9.653 -3.046 6.021 1.00 93.62 156 TRP A CA 1
ATOM 1275 C C . TRP A 1 156 ? -10.003 -2.656 4.579 1.00 93.62 156 TRP A C 1
ATOM 1277 O O . TRP A 1 156 ? -9.843 -1.495 4.205 1.00 93.62 156 TRP A O 1
ATOM 1287 N N . LEU A 1 157 ? -10.524 -3.590 3.778 1.00 91.62 157 LEU A N 1
ATOM 1288 C CA . LEU A 1 157 ? -10.904 -3.321 2.385 1.00 91.62 157 LEU A CA 1
ATOM 1289 C C . LEU A 1 157 ? -12.028 -2.279 2.276 1.00 91.62 157 LEU A C 1
ATOM 1291 O O . LEU A 1 157 ? -11.996 -1.425 1.388 1.00 91.62 157 LEU A O 1
ATOM 1295 N N . GLU A 1 158 ? -13.007 -2.326 3.179 1.00 91.19 158 GLU A N 1
ATOM 1296 C CA . GLU A 1 158 ? -14.094 -1.342 3.255 1.00 91.19 158 GLU A CA 1
ATOM 1297 C C . GLU A 1 158 ? -13.572 0.050 3.646 1.00 91.19 158 GLU A C 1
ATOM 1299 O O . GLU A 1 158 ? -13.968 1.058 3.045 1.00 91.19 158 GLU A O 1
ATOM 1304 N N . ALA A 1 159 ? -12.618 0.115 4.579 1.00 88.19 159 ALA A N 1
ATOM 1305 C CA . ALA A 1 159 ? -11.941 1.355 4.934 1.00 88.19 159 ALA A CA 1
ATOM 1306 C C . ALA A 1 159 ? -11.147 1.920 3.744 1.00 88.19 159 ALA A C 1
ATOM 1308 O O . ALA A 1 159 ? -11.325 3.089 3.398 1.00 88.19 159 ALA A O 1
ATOM 1309 N N . GLU A 1 160 ? -10.330 1.106 3.065 1.00 86.75 160 GLU A N 1
ATOM 1310 C CA . GLU A 1 160 ? -9.573 1.522 1.873 1.00 86.75 160 GLU A CA 1
ATOM 1311 C C . GLU A 1 160 ? -10.483 2.071 0.766 1.00 86.75 160 GLU A C 1
ATOM 1313 O O . GLU A 1 160 ? -10.173 3.109 0.171 1.00 86.75 160 GLU A O 1
ATOM 1318 N N . ALA A 1 161 ? -11.617 1.412 0.507 1.00 86.75 161 ALA A N 1
ATOM 1319 C CA . ALA A 1 161 ? -12.596 1.867 -0.477 1.00 86.75 161 ALA A CA 1
ATOM 1320 C C . ALA A 1 161 ? -13.176 3.238 -0.098 1.00 86.75 161 ALA A C 1
ATOM 1322 O O . ALA A 1 161 ? -13.170 4.162 -0.912 1.00 86.75 161 ALA A O 1
ATOM 1323 N N . THR A 1 162 ? -13.577 3.402 1.164 1.00 83.81 162 THR A N 1
ATOM 1324 C CA . THR A 1 162 ? -14.140 4.659 1.676 1.00 83.81 162 THR A CA 1
ATOM 1325 C C . THR A 1 162 ? -13.136 5.807 1.594 1.00 83.81 162 THR A C 1
ATOM 1327 O O . THR A 1 162 ? -13.483 6.917 1.190 1.00 83.81 162 THR A O 1
ATOM 1330 N N . PHE A 1 163 ? -11.867 5.565 1.925 1.00 75.81 163 PHE A N 1
ATOM 1331 C CA . PHE A 1 163 ? -10.828 6.583 1.785 1.00 75.81 163 PHE A CA 1
ATOM 1332 C C . PHE A 1 163 ? -10.605 6.985 0.325 1.00 75.81 163 PHE A C 1
ATOM 1334 O O . PHE A 1 163 ? -10.512 8.179 0.025 1.00 75.81 163 PHE A O 1
ATOM 1341 N N . LYS A 1 164 ? -10.564 6.002 -0.581 1.00 75.62 164 LYS A N 1
ATOM 1342 C CA . LYS A 1 164 ? -10.376 6.233 -2.014 1.00 75.62 164 LYS A CA 1
ATOM 1343 C C . LYS A 1 164 ? -11.506 7.073 -2.609 1.00 75.62 164 LYS A C 1
ATOM 1345 O O . LYS A 1 164 ? -11.222 8.010 -3.357 1.00 75.62 164 LYS A O 1
ATOM 1350 N N . ASP A 1 165 ? -12.752 6.781 -2.248 1.00 72.12 165 ASP A N 1
ATOM 1351 C CA . ASP A 1 165 ? -13.936 7.503 -2.731 1.00 72.12 165 ASP A CA 1
ATOM 1352 C C . ASP A 1 165 ? -13.961 8.965 -2.265 1.00 72.12 165 ASP A C 1
ATOM 1354 O O . ASP A 1 165 ? -14.423 9.850 -2.984 1.00 72.12 165 ASP A O 1
ATOM 1358 N N . LEU A 1 166 ? -13.373 9.252 -1.101 1.00 65.69 166 LEU A N 1
ATOM 1359 C CA . LEU A 1 166 ? -13.225 10.608 -0.563 1.00 65.69 166 LEU A CA 1
AT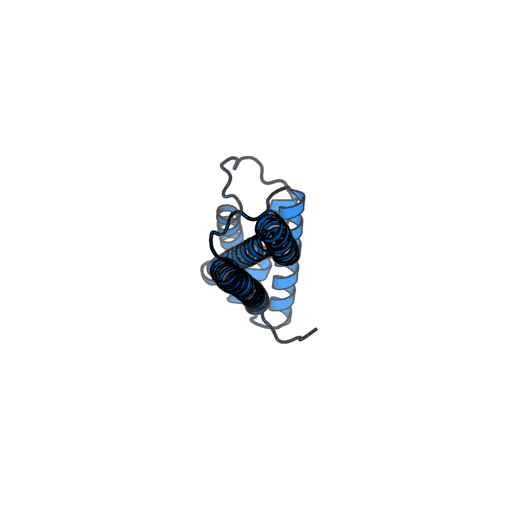OM 1360 C C . LEU A 1 166 ? -12.043 11.385 -1.175 1.00 65.69 166 LEU A C 1
ATOM 1362 O O . LEU A 1 166 ? -11.674 12.449 -0.674 1.00 65.69 166 LEU A O 1
ATOM 1366 N N . GLY A 1 167 ? -11.409 10.862 -2.230 1.00 57.53 167 GLY A N 1
ATOM 1367 C CA . GLY A 1 167 ? -10.243 11.478 -2.870 1.00 57.53 167 GLY A CA 1
ATOM 1368 C C . GLY A 1 167 ? -8.978 11.436 -2.008 1.00 57.53 167 GLY A C 1
ATOM 1369 O O . GLY A 1 167 ? -7.963 12.044 -2.357 1.00 57.53 167 GLY A O 1
ATOM 1370 N N . ARG A 1 168 ? -9.007 10.707 -0.886 1.00 58.91 168 ARG A N 1
ATOM 1371 C CA . ARG A 1 168 ? -7.831 10.464 -0.059 1.00 58.91 168 ARG A CA 1
ATOM 1372 C C . ARG A 1 168 ? -7.126 9.263 -0.660 1.00 58.91 168 ARG A C 1
ATOM 1374 O O . ARG A 1 168 ? -7.581 8.132 -0.552 1.00 58.91 168 ARG A O 1
ATOM 1381 N N . THR A 1 169 ? -6.015 9.513 -1.345 1.00 49.94 169 THR A N 1
ATOM 1382 C CA . THR A 1 169 ? -5.132 8.420 -1.761 1.00 49.94 169 THR A CA 1
ATOM 1383 C C . THR A 1 169 ? -4.714 7.690 -0.492 1.00 49.94 169 THR A C 1
ATOM 1385 O O . THR A 1 169 ? -4.197 8.346 0.408 1.00 49.94 169 THR A O 1
ATOM 1388 N N . VAL A 1 170 ? -4.984 6.391 -0.398 1.00 46.81 170 VAL A N 1
ATOM 1389 C CA . VAL A 1 170 ? -4.391 5.465 0.579 1.00 46.81 170 VAL A CA 1
ATOM 1390 C C . VAL A 1 170 ? -3.212 4.781 -0.081 1.00 46.81 170 VAL A C 1
ATOM 1392 O O . VAL A 1 170 ? -3.288 4.535 -1.309 1.00 46.81 170 VAL A O 1
#